Protein AF-A0A0N7M3H0-F1 (afdb_monomer_lite)

Foldseek 3Di:
DDDPPDPCVPDDDPPDDDDDDPVNQVVVCVVVQVVQQVCCVVVVDQKDWDDDPHDIDIGHPDPPPVDDDPPPDD

Secondary structure (DSSP, 8-state):
-PPPS-TTTTS------PPPPHHHHHHHHHHHHHHHHHHHHTTS-S-EEEEETTEEEEESSS------------

Radius of gyration: 17.48 Å; chains: 1; bounding box: 52×31×32 Å

Sequence (74 aa):
MVVPDSDLGAGLATPYCPLLAALDIASALAVGGQRGQSLVRAGHIHAAALFLKGETHAIGCAGVTVTDRTCLHA

Structure (mmCIF, N/CA/C/O backbone):
data_AF-A0A0N7M3H0-F1
#
_entry.id   AF-A0A0N7M3H0-F1
#
loop_
_atom_site.group_PDB
_atom_site.id
_atom_site.type_symbol
_atom_site.label_atom_id
_atom_site.label_alt_id
_atom_site.label_comp_id
_atom_site.label_asym_id
_atom_site.label_entity_id
_atom_site.label_seq_id
_atom_site.pdbx_PDB_ins_code
_atom_site.Cartn_x
_atom_site.Cartn_y
_atom_site.Cartn_z
_atom_site.occupancy
_atom_site.B_iso_or_equiv
_atom_site.auth_seq_id
_atom_site.auth_comp_id
_atom_site.auth_asym_id
_atom_site.auth_atom_id
_atom_site.pdbx_PDB_model_num
ATOM 1 N N . MET A 1 1 ? 39.307 -12.284 -4.641 1.00 54.28 1 MET A N 1
ATOM 2 C CA . MET A 1 1 ? 38.219 -12.970 -5.366 1.00 54.28 1 MET A CA 1
ATOM 3 C C . MET A 1 1 ? 36.920 -12.451 -4.775 1.00 54.28 1 MET A C 1
ATOM 5 O O . MET A 1 1 ? 36.681 -12.704 -3.605 1.00 54.28 1 MET A O 1
ATOM 9 N N . VAL A 1 2 ? 36.188 -11.606 -5.505 1.00 63.19 2 VAL A N 1
ATOM 10 C CA . VAL A 1 2 ? 34.893 -11.072 -5.050 1.00 63.19 2 VAL A CA 1
ATOM 11 C C . VAL A 1 2 ? 33.865 -12.176 -5.249 1.00 63.19 2 VAL A C 1
ATOM 13 O O . VAL A 1 2 ? 33.699 -12.660 -6.367 1.00 63.19 2 VAL A O 1
ATOM 16 N N . VAL A 1 3 ? 33.240 -12.614 -4.162 1.00 64.94 3 VAL A N 1
ATOM 17 C CA . VAL A 1 3 ? 32.075 -13.496 -4.228 1.00 64.94 3 VAL A CA 1
ATOM 18 C C . VAL A 1 3 ? 30.886 -12.613 -4.615 1.00 64.94 3 VAL A C 1
ATOM 20 O O . VAL A 1 3 ? 30.725 -11.553 -4.009 1.00 64.94 3 VAL A O 1
ATOM 23 N N . PRO A 1 4 ? 30.104 -12.965 -5.647 1.00 65.25 4 PRO A N 1
ATOM 24 C CA . PRO A 1 4 ? 28.908 -12.207 -5.982 1.00 65.25 4 PRO A CA 1
ATOM 25 C C . PRO A 1 4 ? 27.916 -12.289 -4.817 1.00 65.25 4 PRO A C 1
ATOM 27 O O . PRO A 1 4 ? 27.631 -13.378 -4.331 1.00 65.25 4 PRO A O 1
ATOM 30 N N . ASP A 1 5 ? 27.382 -11.142 -4.403 1.00 68.00 5 ASP A N 1
ATOM 31 C CA . ASP A 1 5 ? 26.409 -10.970 -3.306 1.00 68.00 5 ASP A CA 1
ATOM 32 C C . ASP A 1 5 ? 24.998 -11.493 -3.664 1.00 68.00 5 ASP A C 1
ATOM 34 O O . ASP A 1 5 ? 23.973 -10.949 -3.275 1.00 68.00 5 ASP A O 1
ATOM 38 N N . SER A 1 6 ? 24.930 -12.510 -4.524 1.00 68.50 6 SER A N 1
ATOM 39 C CA . SER A 1 6 ? 23.688 -13.071 -5.040 1.00 68.50 6 SER A CA 1
ATOM 40 C C . SER A 1 6 ? 23.573 -14.524 -4.605 1.00 68.50 6 SER A C 1
ATOM 42 O O . SER A 1 6 ? 24.236 -15.404 -5.159 1.00 68.50 6 SER A O 1
ATOM 44 N N . ASP A 1 7 ? 22.658 -14.784 -3.671 1.00 70.38 7 ASP A N 1
ATOM 45 C CA . ASP A 1 7 ? 22.293 -16.134 -3.216 1.00 70.38 7 ASP A CA 1
ATOM 46 C C . ASP A 1 7 ? 21.624 -16.984 -4.317 1.00 70.38 7 ASP A C 1
ATOM 48 O O . ASP A 1 7 ? 21.325 -18.161 -4.120 1.00 70.38 7 ASP A O 1
ATOM 52 N N . LEU A 1 8 ? 21.386 -16.411 -5.504 1.00 69.88 8 LEU A N 1
ATOM 53 C CA . LEU A 1 8 ? 20.740 -17.092 -6.630 1.00 69.88 8 LEU A CA 1
ATOM 54 C C . LEU A 1 8 ? 21.670 -18.061 -7.381 1.00 69.88 8 LEU A C 1
ATOM 56 O O . LEU A 1 8 ? 21.209 -18.781 -8.271 1.00 69.88 8 LEU A O 1
ATOM 60 N N . GLY A 1 9 ? 22.965 -18.109 -7.052 1.00 70.31 9 GLY A N 1
ATOM 61 C CA . GLY A 1 9 ? 23.928 -18.995 -7.711 1.00 70.31 9 GLY A CA 1
ATOM 62 C C . GLY A 1 9 ? 23.992 -18.751 -9.226 1.00 70.31 9 GLY A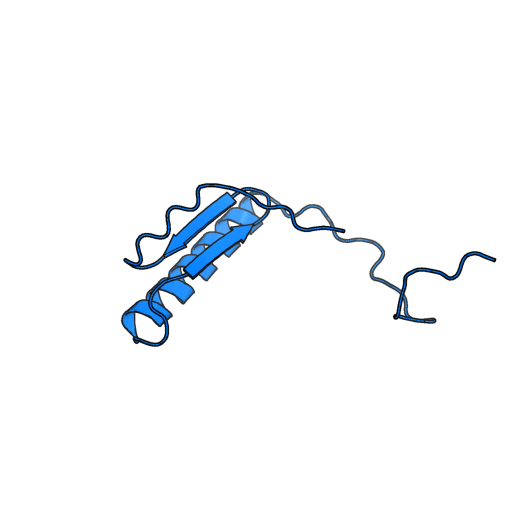 C 1
ATOM 63 O O . GLY A 1 9 ? 24.289 -17.647 -9.668 1.00 70.31 9 GLY A O 1
ATOM 64 N N . ALA A 1 10 ? 23.708 -19.781 -10.032 1.00 70.75 10 ALA A N 1
ATOM 65 C CA . ALA A 1 10 ? 23.642 -19.683 -11.499 1.00 70.75 10 ALA A CA 1
ATOM 66 C C . ALA A 1 10 ? 22.275 -19.199 -12.038 1.00 70.75 10 ALA A C 1
ATOM 68 O O . ALA A 1 10 ? 22.075 -19.143 -13.252 1.00 70.75 10 ALA A O 1
ATOM 69 N N . GLY A 1 11 ? 21.315 -18.892 -11.160 1.00 66.94 11 GLY A N 1
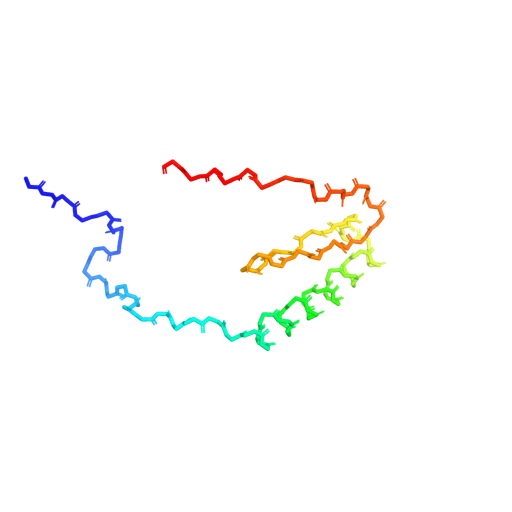ATOM 70 C CA . GLY A 1 11 ? 20.006 -18.373 -11.543 1.00 66.94 11 GLY A CA 1
ATOM 71 C C . GLY A 1 11 ? 20.101 -16.948 -12.087 1.00 66.94 11 GLY A C 1
ATOM 72 O O . GLY A 1 11 ? 20.768 -16.092 -11.507 1.00 66.94 11 GLY A O 1
ATOM 73 N N . LEU A 1 12 ? 19.413 -16.676 -13.200 1.00 69.44 12 LEU A N 1
ATOM 74 C CA . LEU A 1 12 ? 19.306 -15.322 -13.738 1.00 69.44 12 LEU A CA 1
ATOM 75 C C . LEU A 1 12 ? 18.482 -14.471 -12.766 1.00 69.44 12 LEU A C 1
ATOM 77 O O . LEU A 1 12 ? 17.272 -14.658 -12.640 1.00 69.44 12 LEU A O 1
ATOM 81 N N . ALA A 1 13 ? 19.126 -13.518 -12.096 1.00 67.81 13 ALA A N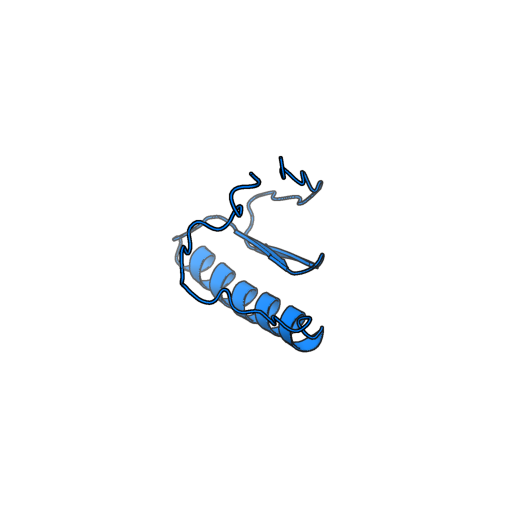 1
ATOM 82 C CA . ALA A 1 13 ? 18.408 -12.404 -11.494 1.00 67.81 13 ALA A CA 1
ATOM 83 C C . ALA A 1 13 ? 17.671 -11.652 -12.611 1.00 67.81 13 ALA A C 1
ATOM 85 O O . ALA A 1 13 ? 18.252 -11.417 -13.671 1.00 67.81 13 ALA A O 1
ATOM 86 N N . THR A 1 14 ? 16.405 -11.282 -12.399 1.00 70.25 14 THR A N 1
ATOM 87 C CA . THR A 1 14 ? 15.641 -10.465 -13.354 1.00 70.25 14 THR A CA 1
ATOM 88 C C . THR A 1 14 ? 16.411 -9.166 -13.612 1.00 70.25 14 THR A C 1
ATOM 90 O O . THR A 1 14 ? 16.485 -8.327 -12.713 1.00 70.25 14 THR A O 1
ATOM 93 N N . PRO A 1 15 ? 17.009 -8.979 -14.804 1.00 69.50 15 PRO A N 1
ATOM 94 C CA . PRO A 1 15 ? 17.984 -7.911 -15.018 1.00 69.50 15 PRO A CA 1
ATOM 95 C C . PRO A 1 15 ? 17.317 -6.543 -15.178 1.00 69.50 15 PRO A C 1
ATOM 97 O O . PRO A 1 15 ? 17.984 -5.513 -15.132 1.00 69.50 15 PRO A O 1
ATOM 100 N N . TYR A 1 16 ? 16.000 -6.526 -15.390 1.00 73.88 16 TYR A N 1
ATOM 101 C CA . TYR A 1 16 ? 15.253 -5.321 -15.686 1.00 73.88 16 TYR A CA 1
ATOM 102 C C . TYR A 1 16 ? 13.924 -5.307 -14.934 1.00 73.88 16 TYR A C 1
ATOM 104 O O . TYR A 1 16 ? 13.016 -6.085 -15.222 1.00 73.88 16 TYR A O 1
ATOM 112 N N . CYS A 1 17 ? 13.822 -4.387 -13.980 1.00 75.44 17 CYS A N 1
ATOM 113 C CA . CYS A 1 17 ? 12.570 -3.974 -13.368 1.00 75.44 17 CYS A CA 1
ATOM 114 C C . CYS A 1 17 ? 12.347 -2.511 -13.779 1.00 75.44 17 CYS A C 1
ATOM 116 O O . CYS A 1 17 ? 13.115 -1.649 -13.335 1.00 75.44 17 CYS A O 1
ATOM 118 N N . PRO A 1 18 ? 11.389 -2.213 -14.677 1.00 78.88 18 PRO A N 1
ATOM 119 C CA . PRO A 1 18 ? 11.144 -0.843 -15.105 1.00 78.88 18 PRO A CA 1
ATOM 120 C C . PRO A 1 18 ? 10.698 0.020 -13.923 1.00 78.88 18 PRO A C 1
ATOM 122 O O . PRO A 1 18 ? 10.183 -0.471 -12.915 1.00 78.88 18 PRO A O 1
ATOM 125 N N . LEU A 1 19 ? 10.878 1.334 -14.058 1.00 83.88 19 LEU A N 1
ATOM 126 C CA . LEU A 1 19 ? 10.332 2.266 -13.082 1.00 83.88 19 LEU A CA 1
ATOM 127 C C . LEU A 1 19 ? 8.805 2.122 -13.053 1.00 83.88 19 LEU A C 1
ATOM 129 O O . LEU A 1 19 ? 8.155 2.162 -14.095 1.00 83.88 19 LEU A O 1
ATOM 133 N N . LEU A 1 20 ? 8.246 1.966 -11.854 1.00 84.69 20 LEU A N 1
ATOM 134 C CA . LEU A 1 20 ? 6.804 1.889 -11.660 1.00 84.69 20 LEU A CA 1
ATOM 135 C C . LEU A 1 20 ? 6.163 3.226 -12.053 1.00 84.69 20 LEU A C 1
ATOM 137 O O . LEU A 1 20 ? 6.593 4.278 -11.571 1.00 84.69 20 LEU A O 1
ATOM 141 N N . ALA A 1 21 ? 5.158 3.192 -12.927 1.00 89.88 21 ALA A N 1
ATOM 142 C CA . ALA A 1 21 ? 4.479 4.405 -13.357 1.00 89.88 21 ALA A CA 1
ATOM 143 C C . 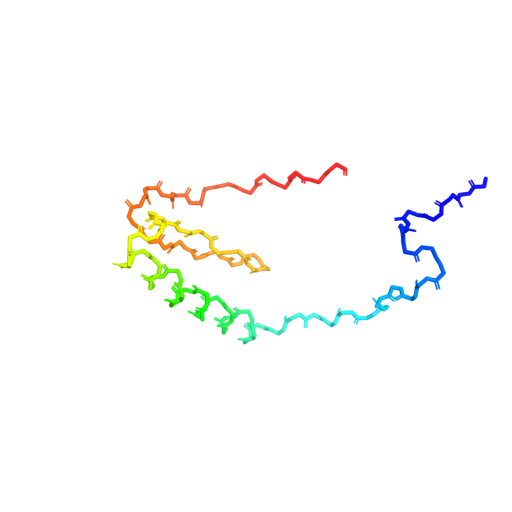ALA A 1 21 ? 3.700 5.030 -12.189 1.00 89.88 21 ALA A C 1
ATOM 145 O O . ALA A 1 21 ? 3.162 4.326 -11.337 1.00 89.88 21 ALA A O 1
ATOM 146 N N . ALA A 1 22 ? 3.581 6.360 -12.178 1.00 88.19 22 ALA A N 1
ATOM 147 C CA . ALA A 1 22 ? 2.828 7.079 -11.145 1.00 88.19 22 ALA A CA 1
ATOM 148 C C . ALA A 1 22 ? 1.369 6.594 -11.030 1.00 88.19 22 ALA A C 1
ATOM 150 O O . ALA A 1 22 ? 0.833 6.479 -9.932 1.00 88.19 22 ALA A O 1
ATOM 151 N N . LEU A 1 23 ? 0.743 6.242 -12.159 1.00 89.75 23 LEU A N 1
ATOM 152 C CA . LEU A 1 23 ? -0.612 5.692 -12.172 1.00 89.75 23 LEU A CA 1
ATOM 153 C C . LEU A 1 23 ? -0.687 4.320 -11.487 1.00 89.75 23 LEU A C 1
ATOM 155 O O . LEU A 1 23 ? -1.638 4.054 -10.754 1.00 89.75 23 LEU A O 1
ATOM 159 N N . ASP A 1 24 ? 0.323 3.474 -11.687 1.00 92.12 24 ASP A N 1
ATOM 160 C CA . ASP A 1 24 ? 0.387 2.157 -11.055 1.00 92.12 24 ASP A CA 1
ATOM 161 C C . ASP A 1 24 ? 0.636 2.280 -9.550 1.00 92.12 24 ASP A C 1
ATOM 163 O O . ASP A 1 24 ? 0.053 1.527 -8.773 1.00 92.12 24 ASP A O 1
ATOM 167 N N . ILE A 1 25 ? 1.438 3.265 -9.126 1.00 90.75 25 ILE A N 1
ATOM 168 C CA . ILE A 1 25 ? 1.640 3.594 -7.707 1.00 90.75 25 ILE A CA 1
ATOM 169 C C . ILE A 1 25 ? 0.307 3.989 -7.067 1.00 90.75 25 ILE A C 1
ATOM 171 O O . ILE A 1 25 ? -0.118 3.366 -6.090 1.00 90.75 25 ILE A O 1
ATOM 175 N N . ALA A 1 26 ? -0.385 4.967 -7.654 1.00 89.88 26 ALA A N 1
ATOM 176 C CA . ALA A 1 26 ? -1.667 5.448 -7.150 1.00 89.88 26 ALA A CA 1
ATOM 177 C C . ALA A 1 26 ? -2.723 4.329 -7.112 1.00 89.88 26 ALA A C 1
ATOM 179 O O . ALA A 1 26 ? -3.441 4.173 -6.121 1.00 89.88 26 ALA A O 1
ATOM 180 N N . SER A 1 27 ? -2.785 3.509 -8.166 1.00 93.56 27 SER A N 1
ATOM 181 C CA . SER A 1 27 ? -3.692 2.360 -8.253 1.00 93.56 27 SER A CA 1
ATOM 182 C C . SER A 1 27 ? -3.396 1.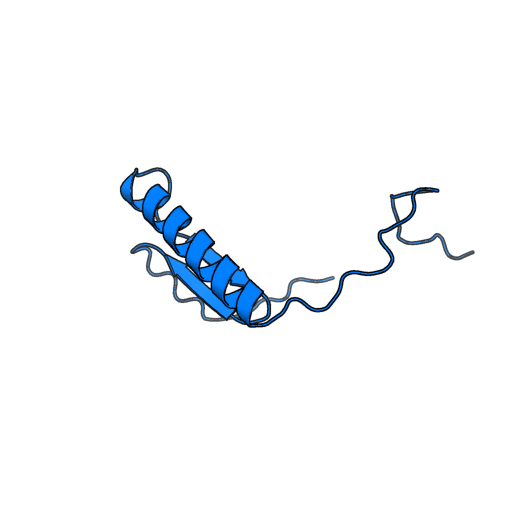323 -7.167 1.00 93.56 27 SER A C 1
ATOM 184 O O . SER A 1 27 ? -4.300 0.910 -6.434 1.00 93.56 27 SER A O 1
ATOM 186 N N . ALA A 1 28 ? -2.126 0.953 -6.989 1.00 93.12 28 ALA A N 1
ATOM 187 C CA . ALA A 1 28 ? -1.710 -0.002 -5.969 1.00 93.12 28 ALA A CA 1
ATOM 188 C C . ALA A 1 28 ? -2.041 0.491 -4.553 1.00 93.12 28 ALA A C 1
ATOM 190 O O . ALA A 1 28 ? -2.564 -0.274 -3.737 1.00 93.12 28 ALA A O 1
ATOM 191 N N . LEU A 1 29 ? -1.803 1.773 -4.266 1.00 93.62 29 LEU A N 1
ATOM 192 C CA . LEU A 1 29 ? -2.129 2.376 -2.973 1.00 93.62 29 LEU A CA 1
ATOM 193 C C . LEU A 1 29 ? -3.638 2.474 -2.737 1.00 93.62 29 LEU A C 1
ATOM 195 O O . LEU A 1 29 ? -4.092 2.254 -1.612 1.00 93.62 29 LEU A O 1
ATOM 199 N N . ALA A 1 30 ? -4.433 2.753 -3.772 1.00 92.75 30 ALA A N 1
ATOM 200 C CA . ALA A 1 30 ? -5.889 2.771 -3.672 1.00 92.75 30 ALA A CA 1
ATOM 201 C C . ALA A 1 30 ? -6.455 1.369 -3.396 1.00 92.75 30 ALA A C 1
ATOM 203 O O . ALA A 1 30 ? -7.235 1.191 -2.456 1.00 92.75 30 ALA A O 1
ATOM 204 N N . VAL A 1 31 ? -6.024 0.360 -4.161 1.00 95.88 31 VAL A N 1
ATOM 205 C CA . VAL A 1 31 ? -6.452 -1.039 -3.992 1.00 95.88 31 VAL A CA 1
ATOM 206 C C . VAL A 1 31 ? -6.012 -1.586 -2.634 1.00 95.88 31 VAL A C 1
ATOM 208 O O . VAL A 1 31 ? -6.830 -2.146 -1.896 1.00 95.88 31 VAL A O 1
ATOM 211 N N . GLY A 1 32 ? -4.749 -1.369 -2.258 1.00 93.62 32 GLY A N 1
ATOM 212 C CA . GLY A 1 32 ? -4.241 -1.705 -0.930 1.00 93.62 32 GLY A CA 1
ATOM 213 C C . GLY A 1 32 ? -5.033 -0.997 0.169 1.00 93.62 32 GLY A C 1
ATOM 214 O O . GLY A 1 32 ? -5.385 -1.614 1.174 1.00 93.62 32 GLY A O 1
ATOM 215 N N . GLY A 1 33 ? -5.388 0.271 -0.058 1.00 94.44 33 GLY A N 1
ATOM 216 C CA . GLY A 1 33 ? -6.233 1.087 0.809 1.00 94.44 33 GLY A CA 1
ATOM 217 C C . GLY A 1 33 ? -7.583 0.434 1.091 1.00 94.44 33 GLY A C 1
ATOM 218 O O . GLY A 1 33 ? -7.964 0.232 2.246 1.00 94.44 33 GLY A O 1
ATOM 219 N N . GLN A 1 34 ? -8.291 0.045 0.031 1.00 95.44 34 GLN A N 1
ATOM 220 C CA . GLN A 1 34 ? -9.584 -0.635 0.137 1.00 95.44 34 GLN A CA 1
ATOM 221 C C . GLN A 1 34 ? -9.466 -1.985 0.851 1.00 95.44 34 GLN A C 1
ATOM 223 O O . GLN A 1 34 ? -10.301 -2.328 1.700 1.00 95.44 34 GLN A O 1
ATOM 228 N N . ARG A 1 35 ? -8.404 -2.745 0.560 1.00 96.06 35 ARG A N 1
ATOM 229 C CA . ARG A 1 35 ? -8.158 -4.0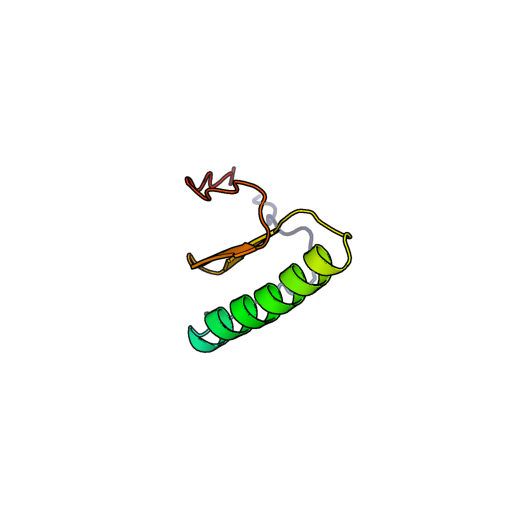25 1.228 1.00 96.06 35 ARG A CA 1
ATOM 230 C C . ARG A 1 35 ? -7.889 -3.837 2.717 1.00 96.06 35 ARG A C 1
ATOM 232 O O . ARG A 1 35 ? -8.513 -4.522 3.524 1.00 96.06 35 ARG A O 1
ATOM 239 N N . GLY A 1 36 ? -7.021 -2.898 3.082 1.00 93.81 36 GLY A N 1
ATOM 240 C CA . GLY A 1 36 ? -6.726 -2.585 4.477 1.00 93.81 36 GLY A CA 1
ATOM 241 C C . GLY A 1 36 ? -7.974 -2.136 5.232 1.00 93.81 36 GLY A C 1
ATOM 242 O O . GLY A 1 36 ? -8.236 -2.634 6.322 1.00 93.81 36 GLY A O 1
ATOM 243 N N . GLN A 1 37 ? -8.813 -1.287 4.626 1.00 93.75 37 GLN A N 1
ATOM 244 C CA . GLN A 1 37 ? -10.085 -0.883 5.237 1.00 93.75 37 GLN A CA 1
ATOM 245 C C . GLN A 1 37 ? -11.009 -2.078 5.471 1.00 93.75 37 GLN A C 1
ATOM 247 O O . GLN A 1 37 ? -11.639 -2.169 6.522 1.00 93.75 37 GLN A O 1
ATOM 252 N N . SER A 1 38 ? -11.075 -3.008 4.518 1.00 95.69 38 SER A N 1
ATOM 253 C CA . SER A 1 38 ? -11.879 -4.226 4.659 1.00 95.69 38 SER A CA 1
ATOM 254 C C . SER A 1 38 ? -11.389 -5.092 5.823 1.00 95.69 38 SER A C 1
ATOM 256 O O . SER A 1 38 ? -12.203 -5.596 6.591 1.00 95.69 38 SER A O 1
ATOM 258 N N . LEU A 1 39 ? -10.070 -5.218 5.999 1.00 94.69 39 LEU A N 1
ATOM 259 C CA . LEU A 1 39 ? -9.473 -5.960 7.114 1.00 94.69 39 LEU A CA 1
ATOM 260 C C . LEU A 1 39 ? -9.726 -5.282 8.467 1.00 94.69 39 LEU A C 1
ATOM 262 O O . LEU A 1 39 ? -10.009 -5.978 9.440 1.00 94.69 39 LEU A O 1
ATOM 266 N N . VAL A 1 40 ? -9.682 -3.946 8.521 1.00 93.38 40 VAL A N 1
ATOM 267 C CA . VAL A 1 40 ? -10.038 -3.184 9.730 1.00 93.38 40 VAL A CA 1
ATOM 268 C C . VAL A 1 40 ? -11.509 -3.384 10.082 1.00 93.38 40 VAL A C 1
ATOM 270 O O . VAL A 1 40 ? -11.830 -3.713 11.220 1.00 93.38 40 VAL A O 1
ATOM 273 N N . ARG A 1 41 ? -12.414 -3.249 9.105 1.00 92.56 41 ARG A N 1
ATOM 274 C CA . ARG A 1 41 ? -13.860 -3.443 9.323 1.00 92.56 41 ARG A CA 1
ATOM 275 C C . ARG A 1 41 ? -14.200 -4.867 9.760 1.00 92.56 41 ARG A C 1
ATOM 277 O O . ARG A 1 41 ? -15.112 -5.047 10.555 1.00 92.56 41 ARG A O 1
ATOM 284 N N . ALA A 1 42 ? -13.470 -5.860 9.257 1.00 95.75 42 ALA A N 1
ATOM 285 C CA . ALA A 1 42 ? -13.619 -7.256 9.656 1.00 95.75 42 ALA A CA 1
ATOM 286 C C . ALA A 1 42 ? -12.972 -7.581 11.019 1.00 95.75 42 ALA A C 1
ATOM 288 O O . ALA A 1 42 ? -13.062 -8.716 11.478 1.00 95.75 42 ALA A O 1
ATOM 289 N N . GLY A 1 43 ? -12.303 -6.616 11.663 1.00 92.62 43 GLY A N 1
ATOM 290 C CA . GLY A 1 43 ? -11.626 -6.817 12.946 1.00 92.62 43 GLY A CA 1
ATOM 291 C C . GLY A 1 43 ? -10.360 -7.673 12.860 1.00 92.62 43 GLY A C 1
ATOM 292 O O . GLY A 1 43 ? -9.883 -8.155 13.882 1.00 92.62 43 GLY A O 1
ATOM 293 N N . HIS A 1 44 ? -9.805 -7.881 11.662 1.00 95.25 44 HIS A N 1
ATOM 294 C CA . HIS A 1 44 ? -8.586 -8.676 11.475 1.00 95.25 44 HIS A CA 1
ATOM 295 C C . HIS A 1 44 ? -7.313 -7.904 11.822 1.00 95.25 44 HIS A C 1
ATOM 297 O O . HIS A 1 44 ? -6.319 -8.506 12.216 1.00 95.25 44 HIS A O 1
ATOM 303 N N . ILE A 1 45 ? -7.333 -6.581 11.656 1.00 88.75 45 ILE A N 1
ATOM 304 C CA . ILE A 1 45 ? -6.235 -5.678 12.011 1.00 88.75 45 ILE A CA 1
ATOM 305 C C . ILE A 1 45 ? -6.814 -4.391 12.604 1.00 88.75 45 ILE A C 1
ATOM 307 O O . ILE A 1 45 ? -7.941 -4.016 12.293 1.00 88.75 45 ILE A O 1
ATOM 311 N N . HIS A 1 46 ? -6.035 -3.672 13.411 1.00 87.88 46 HIS A N 1
ATOM 312 C CA . HIS A 1 46 ? -6.446 -2.360 13.929 1.00 87.88 46 HIS A CA 1
ATOM 313 C C . HIS A 1 46 ? -6.156 -1.220 12.946 1.00 87.88 46 HIS A C 1
ATOM 315 O O . HIS A 1 46 ? -6.947 -0.284 12.821 1.00 87.88 46 HIS A O 1
ATOM 321 N N . ALA A 1 47 ? -5.019 -1.298 12.255 1.00 88.44 47 ALA A N 1
ATOM 322 C CA . ALA A 1 47 ? -4.560 -0.298 11.305 1.00 88.44 47 ALA A CA 1
ATOM 323 C C . ALA A 1 47 ? -3.503 -0.876 10.354 1.00 88.44 47 ALA A C 1
ATOM 325 O O . ALA A 1 47 ? -2.931 -1.934 10.621 1.00 88.44 47 ALA A O 1
ATOM 326 N N . ALA A 1 48 ? -3.233 -0.161 9.263 1.00 88.19 48 ALA A N 1
ATOM 327 C CA . ALA A 1 48 ? -2.141 -0.444 8.337 1.00 88.19 48 ALA A CA 1
ATOM 328 C C . ALA A 1 48 ? -1.561 0.858 7.770 1.00 88.19 48 ALA A C 1
ATOM 330 O O . ALA A 1 48 ? -2.286 1.833 7.587 1.00 88.19 48 ALA A O 1
ATOM 331 N N . ALA A 1 49 ? -0.268 0.852 7.451 1.00 89.88 49 ALA A N 1
ATOM 332 C CA . ALA A 1 49 ? 0.386 1.909 6.692 1.00 89.88 49 ALA A CA 1
ATOM 333 C C . ALA A 1 49 ? 0.937 1.315 5.389 1.00 89.88 49 ALA A C 1
ATOM 335 O O . ALA A 1 49 ? 1.658 0.317 5.407 1.00 89.88 49 ALA A O 1
ATOM 336 N N . LEU A 1 50 ? 0.546 1.899 4.261 1.00 89.00 50 LEU A N 1
ATOM 337 C CA . LEU A 1 50 ? 0.963 1.501 2.922 1.00 89.00 50 LEU A CA 1
ATOM 338 C C . LEU A 1 50 ? 2.016 2.476 2.424 1.00 89.00 50 LEU A C 1
ATOM 340 O O . LEU A 1 50 ? 1.781 3.681 2.447 1.00 89.00 50 LEU A O 1
ATOM 344 N N . PHE A 1 51 ? 3.133 1.943 1.939 1.00 87.62 51 PHE A N 1
ATOM 345 C CA . PHE A 1 51 ? 4.257 2.726 1.444 1.00 87.62 51 PHE A CA 1
ATOM 346 C C . PHE A 1 51 ? 4.631 2.272 0.045 1.00 87.62 51 PHE A C 1
ATOM 348 O O . PHE A 1 51 ? 4.909 1.089 -0.169 1.00 87.62 51 PHE A O 1
ATOM 355 N N . LEU A 1 52 ? 4.685 3.208 -0.899 1.00 88.69 52 LEU A N 1
ATOM 356 C CA . LEU A 1 52 ? 5.136 2.909 -2.251 1.00 88.69 52 LEU A CA 1
ATOM 357 C C . LEU A 1 52 ? 5.804 4.134 -2.873 1.00 88.69 52 LEU A C 1
ATOM 359 O O . LEU A 1 52 ? 5.182 5.175 -3.034 1.00 88.69 52 LEU A O 1
ATOM 363 N N . LYS A 1 53 ? 7.098 4.012 -3.200 1.00 86.00 53 LYS A N 1
ATOM 364 C CA . LYS A 1 53 ? 7.895 5.040 -3.905 1.00 86.00 53 LYS A CA 1
ATOM 365 C C . LYS A 1 53 ? 7.756 6.474 -3.347 1.00 86.00 53 LYS A C 1
ATOM 367 O O . LYS A 1 53 ? 7.798 7.438 -4.097 1.00 86.00 53 LYS A O 1
ATOM 372 N N . GLY A 1 54 ? 7.677 6.616 -2.023 1.00 81.44 54 GLY A N 1
ATOM 373 C CA . GLY A 1 54 ? 7.604 7.917 -1.343 1.00 81.44 54 GLY A CA 1
ATOM 374 C C . GLY A 1 54 ? 6.185 8.380 -1.013 1.00 81.44 54 GLY A C 1
ATOM 375 O O . GLY A 1 54 ? 6.025 9.316 -0.236 1.00 81.44 54 GLY A O 1
ATOM 376 N N . GLU A 1 55 ? 5.164 7.690 -1.516 1.00 82.00 55 GLU A N 1
ATOM 377 C CA . GLU A 1 55 ? 3.778 7.896 -1.112 1.00 82.00 55 GLU A CA 1
ATOM 378 C C . GLU A 1 55 ? 3.437 7.022 0.098 1.00 82.00 55 GLU A C 1
ATOM 380 O O . GLU A 1 55 ? 3.896 5.879 0.209 1.00 82.00 55 GLU A O 1
ATOM 385 N N . THR A 1 56 ? 2.650 7.581 1.022 1.00 84.69 56 THR A N 1
ATOM 386 C CA . THR A 1 56 ? 2.248 6.908 2.260 1.00 84.69 56 THR A CA 1
ATOM 387 C C . THR A 1 56 ? 0.767 7.092 2.541 1.00 84.69 56 THR A C 1
ATOM 389 O O . THR A 1 56 ? 0.314 8.224 2.694 1.00 84.69 56 THR A O 1
ATOM 392 N N . HIS A 1 57 ? 0.032 5.991 2.700 1.00 85.81 57 HIS A N 1
ATOM 393 C CA . HIS A 1 57 ? -1.375 5.999 3.108 1.00 85.81 57 HIS A CA 1
ATOM 394 C C . HIS A 1 57 ? -1.558 5.251 4.435 1.00 85.81 57 HIS A C 1
ATOM 396 O O . HIS A 1 57 ? -1.189 4.083 4.545 1.00 85.81 57 HIS A O 1
ATOM 402 N N . ALA A 1 58 ? -2.172 5.896 5.427 1.00 86.81 58 ALA A N 1
ATOM 403 C CA . ALA A 1 58 ? -2.561 5.261 6.686 1.00 86.81 58 ALA A CA 1
ATOM 404 C C . ALA A 1 58 ? -4.034 4.816 6.652 1.00 86.81 58 ALA A C 1
ATOM 406 O O . ALA A 1 58 ? -4.888 5.474 6.054 1.00 86.81 58 ALA A O 1
ATOM 407 N N . ILE A 1 59 ? -4.332 3.688 7.293 1.00 88.62 59 ILE A N 1
ATOM 408 C CA . ILE A 1 59 ? -5.654 3.058 7.346 1.00 88.62 59 ILE A CA 1
ATOM 409 C C . ILE A 1 59 ? -5.964 2.678 8.791 1.00 88.62 59 ILE A C 1
ATOM 411 O O . ILE A 1 59 ? -5.139 2.041 9.436 1.00 88.62 59 ILE A O 1
ATOM 415 N N . GLY A 1 60 ? -7.181 2.973 9.256 1.00 78.25 60 GLY A N 1
ATOM 416 C CA . GLY A 1 60 ? -7.646 2.650 10.610 1.00 78.25 60 GLY A CA 1
ATOM 417 C C . GLY A 1 60 ? -7.389 3.772 11.624 1.00 78.25 60 GLY A C 1
ATOM 418 O O . GLY A 1 60 ? -6.670 4.725 11.348 1.00 78.25 60 GLY A O 1
ATOM 419 N N . CYS A 1 61 ? -8.011 3.662 12.802 1.00 66.44 61 CYS A N 1
ATOM 420 C CA . CYS A 1 61 ? -7.930 4.647 13.892 1.00 66.44 61 CYS A CA 1
ATOM 421 C C . CYS A 1 61 ? -6.927 4.252 14.987 1.00 66.44 61 CYS A C 1
ATOM 423 O O . CYS A 1 61 ? -7.140 4.549 16.159 1.00 66.44 61 CYS A O 1
ATOM 425 N N . ALA A 1 62 ? -5.829 3.583 14.644 1.00 57.94 62 ALA A N 1
ATOM 426 C CA . ALA A 1 62 ? -4.655 3.692 15.502 1.00 57.94 62 ALA A CA 1
ATOM 427 C C . ALA A 1 62 ? -4.012 5.036 15.153 1.00 57.94 62 ALA A C 1
ATOM 429 O O . ALA A 1 62 ? -3.956 5.366 13.972 1.00 57.94 62 ALA A O 1
ATOM 430 N N . GLY A 1 63 ? -3.572 5.824 16.135 1.00 51.22 63 GLY A N 1
ATOM 431 C CA . GLY A 1 63 ? -2.852 7.089 15.933 1.00 51.22 63 GLY A CA 1
ATOM 432 C C . GLY A 1 63 ? -1.490 6.887 15.257 1.00 51.22 63 GLY A C 1
ATOM 433 O O . GLY A 1 63 ? -0.455 7.230 15.817 1.00 51.22 63 GLY A O 1
ATOM 434 N N . VAL A 1 64 ? -1.488 6.274 14.075 1.00 50.53 64 VAL A N 1
ATOM 435 C CA . VAL A 1 64 ? -0.340 6.039 13.216 1.00 50.53 64 VAL A CA 1
ATOM 436 C C . VAL A 1 64 ? -0.113 7.339 12.470 1.00 50.53 64 VAL A C 1
ATOM 438 O O . VAL A 1 64 ? -0.529 7.529 11.329 1.00 50.53 64 VAL A O 1
ATOM 441 N N . THR A 1 65 ? 0.531 8.268 13.162 1.00 53.56 65 THR A N 1
ATOM 442 C CA . THR A 1 65 ? 1.209 9.372 12.505 1.00 53.56 65 THR A CA 1
ATOM 443 C C . THR A 1 65 ? 2.461 8.777 11.875 1.00 53.56 65 THR A C 1
ATOM 445 O O . THR A 1 65 ? 3.386 8.374 12.578 1.00 53.56 65 THR A O 1
ATOM 448 N N . VAL A 1 66 ? 2.478 8.644 10.548 1.00 57.31 66 VAL A N 1
ATOM 449 C CA . VAL A 1 66 ? 3.713 8.299 9.840 1.00 57.31 66 VAL A CA 1
ATOM 450 C C . VAL A 1 66 ? 4.567 9.559 9.809 1.00 57.31 66 VAL A C 1
ATOM 452 O O . VAL A 1 66 ? 4.384 10.404 8.937 1.00 57.31 66 VAL A O 1
ATOM 455 N N . THR A 1 67 ? 5.460 9.706 10.784 1.00 59.41 67 THR A N 1
ATOM 456 C CA . THR A 1 67 ? 6.233 10.945 10.937 1.00 59.41 67 THR A CA 1
ATOM 457 C C . THR A 1 67 ? 7.682 10.853 10.496 1.00 59.41 67 THR A C 1
ATOM 459 O O . THR A 1 67 ? 8.252 11.898 10.219 1.00 59.41 67 THR A O 1
ATOM 462 N N . ASP A 1 68 ? 8.293 9.673 10.371 1.00 54.38 68 ASP A N 1
ATOM 463 C CA . ASP A 1 68 ? 9.699 9.641 9.966 1.00 54.38 68 ASP A CA 1
ATOM 464 C C . ASP A 1 68 ? 10.122 8.343 9.284 1.00 54.38 68 ASP A C 1
ATOM 466 O O . ASP A 1 68 ? 9.729 7.240 9.674 1.00 54.38 68 ASP A O 1
ATOM 470 N N . ARG A 1 69 ? 10.929 8.494 8.231 1.00 59.31 69 ARG A N 1
ATOM 471 C CA . ARG A 1 69 ? 11.498 7.380 7.472 1.00 59.31 69 ARG A CA 1
ATOM 472 C C . ARG A 1 69 ? 12.806 6.971 8.132 1.00 59.31 69 ARG A C 1
ATOM 474 O O . ARG A 1 69 ? 13.850 7.537 7.819 1.00 59.31 69 ARG A O 1
ATOM 481 N N . THR A 1 70 ? 12.796 5.925 8.948 1.00 52.38 70 THR A N 1
ATOM 482 C CA . THR A 1 70 ? 14.044 5.217 9.249 1.00 52.38 70 THR A CA 1
ATOM 483 C C . THR A 1 70 ? 14.343 4.276 8.086 1.00 52.38 70 THR A C 1
ATOM 485 O O . THR A 1 70 ? 13.837 3.157 8.020 1.00 52.38 70 THR A O 1
ATOM 488 N N . CYS A 1 71 ? 15.151 4.729 7.126 1.00 46.12 71 CYS A N 1
ATOM 489 C CA . CYS A 1 71 ? 15.787 3.825 6.173 1.00 46.12 71 CYS A CA 1
ATOM 490 C C . CYS A 1 71 ? 16.832 2.990 6.932 1.00 46.12 71 CYS A C 1
ATOM 492 O O . CYS A 1 71 ? 17.995 3.372 7.004 1.00 46.12 71 CYS A O 1
ATOM 494 N N . LEU A 1 72 ? 16.423 1.865 7.519 1.00 50.34 72 LEU A N 1
ATOM 495 C CA . LEU A 1 72 ? 17.351 0.825 7.963 1.00 50.34 72 LEU A CA 1
ATOM 496 C C . LEU A 1 72 ? 17.760 0.020 6.726 1.00 50.34 72 LEU A C 1
ATOM 498 O O . LEU A 1 72 ? 17.110 -0.955 6.371 1.00 50.34 72 LEU A O 1
ATOM 502 N N . HIS A 1 73 ? 18.781 0.488 6.020 1.00 41.03 73 HIS A N 1
ATOM 503 C CA . HIS A 1 73 ? 19.573 -0.358 5.131 1.00 41.03 73 HIS A CA 1
ATOM 504 C C . HIS A 1 73 ? 21.016 -0.265 5.633 1.00 41.03 73 HIS A C 1
ATOM 506 O O . HIS A 1 73 ? 21.572 0.834 5.678 1.00 41.03 73 HIS A O 1
ATOM 512 N N . ALA A 1 74 ? 21.548 -1.399 6.088 1.00 38.09 74 ALA A N 1
ATOM 513 C CA . ALA A 1 74 ? 22.958 -1.619 6.393 1.00 38.09 74 ALA A CA 1
ATOM 514 C C . ALA A 1 74 ? 23.581 -2.417 5.246 1.00 38.09 74 ALA A C 1
ATOM 516 O O . ALA A 1 74 ? 22.835 -3.244 4.670 1.00 38.09 74 ALA A O 1
#

pLDDT: mean 77.88, std 15.89, range [38.09, 96.06]